Protein AF-A0A6J4MET2-F1 (afdb_monomer_lite)

Sequence (78 aa):
GRDLLKVAEACGVEHPALVGPDSIEILENLSEGRLLDEVYGYRPDWGMLSADAAAELVRLMQASVEPEAPVEGPATVG

Foldseek 3Di:
DVVLCVVCVVVVHRGSLQCAQQNDWDDPDPVDIDGSCVVVVPDPPPSHDDPVVSVVVNVVSVVPDDDDDDDPDPPDDD

Secondary structure (DSSP, 8-state):
-HHHHHHHHHTT-SSGGG--GGG-EEEEETTEEEEHHHHHTPPTTSSS--HHHHHHHHHHHHHT-PPPPP--PPP---

Organism: NCBI:txid253824

Radius of gyration: 17.78 Å; chains: 1; bounding box: 43×36×40 Å

Structure (mmCIF, N/CA/C/O backbone):
data_AF-A0A6J4MET2-F1
#
_entry.id   AF-A0A6J4MET2-F1
#
loop_
_atom_site.grou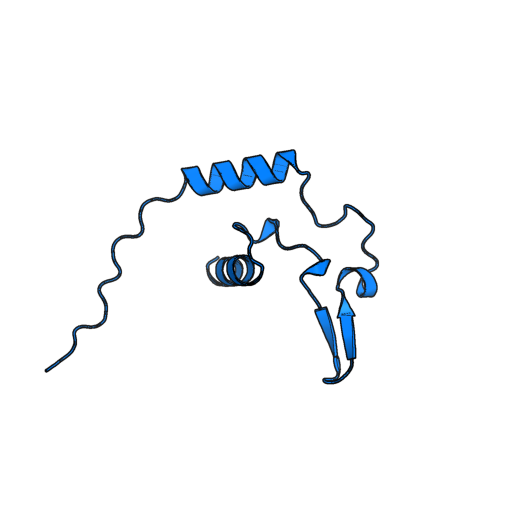p_PDB
_atom_site.id
_atom_site.type_symbol
_atom_site.label_atom_id
_atom_site.label_alt_id
_atom_site.label_comp_id
_atom_site.label_asym_id
_atom_site.label_entity_id
_atom_site.label_seq_id
_atom_site.pdbx_PDB_ins_code
_atom_site.Cartn_x
_atom_site.Cartn_y
_atom_site.Cartn_z
_atom_site.occupancy
_atom_site.B_iso_or_equiv
_atom_site.auth_seq_id
_atom_site.auth_comp_id
_atom_site.auth_asym_id
_atom_site.auth_atom_id
_atom_site.pdbx_PDB_model_num
ATOM 1 N N . GLY A 1 1 ? 12.848 2.976 3.877 1.00 63.28 1 GLY A N 1
ATOM 2 C CA . GLY A 1 1 ? 13.169 2.003 2.819 1.00 63.28 1 GLY A CA 1
ATOM 3 C C . GLY A 1 1 ? 12.568 0.653 3.145 1.00 63.28 1 GLY A C 1
ATOM 4 O O . GLY A 1 1 ? 11.463 0.383 2.707 1.00 63.28 1 GLY A O 1
ATOM 5 N N . ARG A 1 2 ? 13.244 -0.144 3.981 1.00 79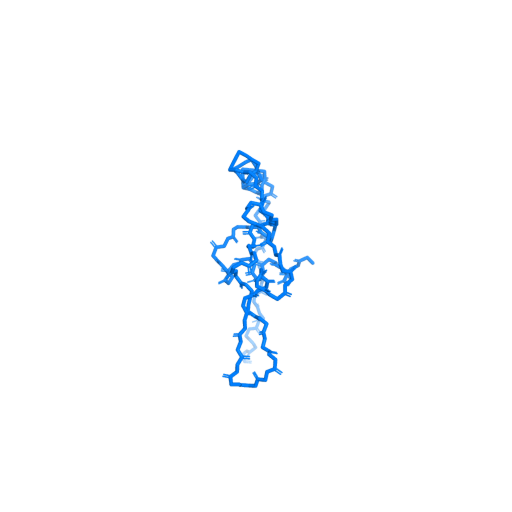.25 2 ARG A N 1
ATOM 6 C CA . ARG A 1 2 ? 12.856 -1.523 4.333 1.00 79.25 2 ARG A CA 1
ATOM 7 C C . ARG A 1 2 ? 11.445 -1.695 4.911 1.00 79.25 2 ARG A C 1
ATOM 9 O O . ARG A 1 2 ? 10.767 -2.644 4.552 1.00 79.25 2 ARG A O 1
ATOM 16 N N . ASP A 1 3 ? 11.001 -0.804 5.797 1.00 87.44 3 ASP A N 1
ATOM 17 C CA . ASP A 1 3 ? 9.707 -0.996 6.474 1.00 87.44 3 ASP A CA 1
ATOM 18 C C . ASP A 1 3 ? 8.519 -0.866 5.514 1.00 87.44 3 ASP A C 1
ATOM 20 O O . ASP A 1 3 ? 7.543 -1.589 5.651 1.00 87.44 3 ASP A O 1
ATOM 24 N N . LEU A 1 4 ? 8.638 -0.027 4.481 1.00 86.50 4 LEU A N 1
ATOM 25 C CA . LEU A 1 4 ? 7.621 0.078 3.434 1.00 86.50 4 LEU A CA 1
ATOM 26 C C . LEU A 1 4 ? 7.594 -1.158 2.529 1.00 86.50 4 LEU A C 1
ATOM 28 O O . LEU A 1 4 ? 6.525 -1.536 2.070 1.00 86.50 4 LEU A O 1
ATOM 32 N N . LEU A 1 5 ? 8.741 -1.807 2.299 1.00 87.44 5 LEU A N 1
ATOM 33 C CA . LEU A 1 5 ? 8.793 -3.045 1.517 1.00 87.44 5 LEU A CA 1
ATOM 34 C C . LEU A 1 5 ? 8.038 -4.178 2.223 1.00 87.44 5 LEU A C 1
ATOM 36 O O . LEU A 1 5 ? 7.255 -4.873 1.596 1.00 87.44 5 LEU A O 1
ATOM 40 N N . LYS A 1 6 ? 8.170 -4.278 3.549 1.00 88.31 6 LYS A N 1
ATOM 41 C CA . LYS A 1 6 ? 7.385 -5.231 4.350 1.00 88.31 6 LYS A CA 1
ATOM 42 C C . LYS A 1 6 ? 5.882 -4.969 4.282 1.00 88.31 6 LYS A C 1
ATOM 44 O O . LYS A 1 6 ? 5.094 -5.905 4.309 1.00 88.31 6 LYS A O 1
ATOM 49 N N . VAL A 1 7 ? 5.478 -3.698 4.223 1.00 89.00 7 VAL A N 1
ATOM 50 C CA . VAL A 1 7 ? 4.068 -3.333 4.018 1.00 89.00 7 VAL A CA 1
ATOM 51 C C . VAL A 1 7 ? 3.607 -3.778 2.632 1.00 89.00 7 VAL A C 1
ATOM 53 O O . VAL A 1 7 ? 2.551 -4.387 2.523 1.00 89.00 7 VAL A O 1
ATOM 56 N N . ALA A 1 8 ? 4.413 -3.545 1.593 1.00 89.69 8 ALA A N 1
ATOM 57 C CA . ALA A 1 8 ? 4.117 -3.999 0.236 1.00 89.69 8 ALA A CA 1
ATOM 58 C C . ALA A 1 8 ? 3.926 -5.529 0.182 1.00 89.69 8 ALA A C 1
ATOM 60 O O . ALA A 1 8 ? 2.900 -6.001 -0.301 1.00 89.69 8 ALA A O 1
ATOM 61 N N . GLU A 1 9 ? 4.844 -6.289 0.789 1.00 88.31 9 GLU A N 1
ATOM 62 C CA . GLU A 1 9 ? 4.753 -7.750 0.927 1.00 88.31 9 GLU A CA 1
ATOM 63 C C . GLU A 1 9 ? 3.476 -8.186 1.659 1.00 88.31 9 GLU A C 1
ATOM 65 O O . GLU A 1 9 ? 2.780 -9.091 1.200 1.00 88.31 9 GLU A O 1
ATOM 70 N N . ALA A 1 10 ? 3.131 -7.527 2.772 1.00 92.00 10 ALA A N 1
ATOM 71 C CA . ALA A 1 10 ? 1.915 -7.820 3.533 1.00 92.00 10 ALA A CA 1
ATOM 72 C C . ALA A 1 10 ? 0.632 -7.524 2.736 1.00 92.00 10 ALA A C 1
ATOM 74 O O . ALA A 1 10 ? -0.369 -8.221 2.904 1.00 92.00 10 ALA A O 1
ATOM 75 N N . CYS A 1 11 ? 0.674 -6.528 1.851 1.00 90.56 11 CYS A N 1
ATOM 76 C CA . CYS A 1 11 ? -0.396 -6.207 0.907 1.00 90.56 11 CYS A CA 1
ATOM 77 C C . CYS A 1 11 ? -0.362 -7.074 -0.369 1.00 90.56 11 CYS A C 1
ATOM 79 O O . CYS A 1 11 ? -1.241 -6.934 -1.215 1.00 90.56 11 CYS A O 1
ATOM 81 N N . GLY A 1 12 ? 0.625 -7.964 -0.529 1.00 89.94 12 GLY A N 1
ATOM 82 C CA . GLY A 1 12 ? 0.763 -8.835 -1.700 1.00 89.94 12 GLY A CA 1
ATOM 83 C C . GLY A 1 12 ? 1.230 -8.123 -2.974 1.00 89.94 12 GLY A C 1
ATOM 84 O O . GLY A 1 12 ? 0.958 -8.609 -4.072 1.00 89.94 12 GLY A O 1
ATOM 85 N N . VAL A 1 13 ? 1.908 -6.978 -2.848 1.00 90.06 13 VAL A N 1
ATOM 86 C CA . VAL A 1 13 ? 2.411 -6.187 -3.980 1.00 90.06 13 VAL A CA 1
ATOM 87 C C . VAL A 1 13 ? 3.933 -6.036 -3.936 1.00 90.06 13 VAL A C 1
ATOM 89 O O . VAL A 1 13 ? 4.538 -5.887 -2.882 1.00 90.06 13 VAL A O 1
ATOM 92 N N . GLU A 1 14 ? 4.563 -6.022 -5.110 1.00 87.56 14 GLU A N 1
ATOM 93 C CA . GLU A 1 14 ? 6.031 -5.988 -5.262 1.00 87.56 14 GLU A CA 1
ATOM 94 C C . GLU A 1 14 ? 6.669 -4.645 -4.867 1.00 87.56 14 GLU A C 1
ATOM 96 O O . GLU A 1 14 ? 7.876 -4.553 -4.648 1.00 87.56 14 GLU A O 1
ATOM 101 N N . HIS A 1 15 ? 5.880 -3.566 -4.827 1.00 87.94 15 HIS A N 1
ATOM 102 C CA . HIS A 1 15 ? 6.396 -2.228 -4.567 1.00 87.94 15 HIS A CA 1
ATOM 103 C C . HIS A 1 15 ? 5.420 -1.395 -3.723 1.00 87.94 15 HIS A C 1
ATOM 105 O O . HIS A 1 15 ? 4.224 -1.394 -4.012 1.00 87.94 15 HIS A O 1
ATOM 111 N N . PRO A 1 16 ? 5.900 -0.597 -2.747 1.00 88.38 16 PRO A N 1
ATOM 112 C CA . PRO A 1 16 ? 5.037 0.222 -1.889 1.00 88.38 16 PRO A CA 1
ATOM 113 C C . PRO A 1 16 ? 4.137 1.206 -2.646 1.00 88.38 16 PRO A C 1
ATOM 115 O O . PRO A 1 16 ? 3.036 1.502 -2.209 1.00 88.38 16 PRO A O 1
ATOM 118 N N . ALA A 1 17 ? 4.588 1.698 -3.803 1.00 88.75 17 ALA A N 1
ATOM 119 C CA . ALA A 1 17 ? 3.789 2.581 -4.664 1.00 88.75 17 ALA A CA 1
ATOM 120 C C . ALA A 1 17 ? 2.589 1.888 -5.342 1.00 88.75 17 ALA A C 1
ATOM 122 O O . ALA A 1 17 ? 1.825 2.556 -6.029 1.00 88.75 17 ALA A O 1
ATOM 123 N N . LEU A 1 18 ? 2.453 0.567 -5.194 1.00 90.31 18 LEU A N 1
ATOM 124 C CA . LEU A 1 18 ? 1.308 -0.210 -5.671 1.00 90.31 18 LEU A CA 1
ATOM 125 C C . LEU A 1 18 ? 0.292 -0.499 -4.557 1.00 90.31 18 LEU A C 1
ATOM 127 O O . LEU A 1 18 ? -0.725 -1.129 -4.826 1.00 90.31 18 LEU A O 1
ATOM 131 N N . VAL A 1 19 ? 0.556 -0.061 -3.320 1.00 90.88 19 VAL A N 1
ATOM 132 C CA . VAL A 1 19 ? -0.408 -0.160 -2.220 1.00 90.88 19 VAL A CA 1
ATOM 133 C C . VAL A 1 19 ? -1.500 0.880 -2.446 1.00 90.88 19 VAL A C 1
ATOM 135 O O . VAL A 1 19 ? -1.233 2.084 -2.415 1.00 90.88 19 VAL A O 1
ATOM 138 N N . GLY A 1 20 ? -2.718 0.402 -2.692 1.00 89.56 20 GLY A N 1
ATOM 139 C CA . GLY A 1 20 ? -3.876 1.246 -2.953 1.00 89.56 20 GLY A CA 1
ATOM 140 C C . GLY A 1 20 ? -4.538 1.789 -1.685 1.00 89.56 20 GLY A C 1
ATOM 141 O O . GLY A 1 20 ? -4.309 1.278 -0.585 1.00 89.56 20 GLY A O 1
ATOM 142 N N . PRO A 1 21 ? -5.379 2.831 -1.815 1.00 88.62 21 PRO A N 1
ATOM 143 C CA . PRO A 1 21 ? -6.136 3.383 -0.690 1.00 88.62 21 PRO A CA 1
ATOM 144 C C . PRO A 1 21 ? -7.148 2.386 -0.096 1.00 88.62 21 PRO A C 1
ATOM 146 O O . PRO A 1 21 ? -7.464 2.471 1.086 1.00 88.62 21 PRO A O 1
ATOM 149 N N . ASP A 1 22 ? -7.590 1.402 -0.876 1.00 87.62 22 ASP A N 1
ATOM 150 C CA . ASP A 1 22 ? -8.431 0.274 -0.453 1.00 87.62 22 ASP A CA 1
ATOM 151 C C . ASP A 1 22 ? -7.698 -0.742 0.442 1.00 87.62 22 ASP A C 1
ATOM 153 O O . ASP A 1 22 ? -8.324 -1.552 1.121 1.00 87.62 22 ASP A O 1
ATOM 157 N N . SER A 1 23 ? -6.366 -0.683 0.476 1.00 89.62 23 SER A N 1
ATOM 158 C CA . SER A 1 23 ? -5.521 -1.523 1.329 1.00 89.62 23 SER A CA 1
ATOM 159 C C . SER A 1 23 ? -5.321 -0.931 2.731 1.00 89.62 23 SER A C 1
ATOM 161 O O . SER A 1 23 ? -4.615 -1.523 3.550 1.00 89.62 23 SER A O 1
ATOM 163 N N . ILE A 1 24 ? -5.892 0.250 3.010 1.00 90.62 24 ILE A N 1
ATOM 164 C CA . ILE A 1 24 ? -5.699 0.994 4.259 1.00 90.62 24 ILE A CA 1
ATOM 165 C C . ILE A 1 24 ? -7.052 1.268 4.913 1.00 90.62 24 ILE A C 1
ATOM 167 O O . ILE A 1 24 ? -7.870 2.032 4.403 1.00 90.62 24 ILE A O 1
ATOM 171 N N . GLU A 1 25 ? -7.241 0.701 6.101 1.00 92.25 25 GLU A N 1
ATOM 172 C CA . GLU A 1 25 ? -8.374 0.995 6.973 1.00 92.25 25 GLU A CA 1
ATOM 173 C C . GLU A 1 25 ? -7.938 1.929 8.111 1.00 92.25 25 GLU A C 1
ATOM 175 O O . GLU A 1 25 ? -6.950 1.686 8.811 1.00 92.25 25 GLU A O 1
ATOM 180 N N . ILE A 1 26 ? -8.677 3.020 8.291 1.00 92.62 26 ILE A N 1
ATOM 181 C CA . ILE A 1 26 ? -8.516 3.981 9.376 1.00 92.62 26 ILE A CA 1
ATOM 182 C C . ILE A 1 26 ? -9.471 3.600 10.502 1.00 92.62 26 ILE A C 1
ATOM 184 O O . ILE A 1 26 ? -10.691 3.636 10.342 1.00 92.62 26 ILE A O 1
ATOM 188 N N . LEU A 1 27 ? -8.904 3.269 11.659 1.00 93.12 27 LEU A N 1
ATOM 189 C CA . LEU A 1 27 ? -9.661 2.953 12.865 1.00 93.12 27 LEU A CA 1
ATOM 190 C C . LEU A 1 27 ? -9.866 4.228 13.688 1.00 93.12 27 LEU A C 1
ATOM 192 O O . LEU A 1 27 ? -8.901 4.791 14.210 1.00 93.12 27 LEU A O 1
ATOM 196 N N . GLU A 1 28 ? -11.112 4.688 13.818 1.00 83.44 28 GLU A N 1
ATOM 197 C CA . GLU A 1 28 ? -11.439 5.824 14.698 1.00 83.44 28 GLU A CA 1
ATOM 198 C C . GLU A 1 28 ? -11.549 5.390 16.163 1.00 83.44 28 GLU A C 1
ATOM 200 O O . GLU A 1 28 ? -11.182 6.130 17.078 1.00 83.44 28 GLU A O 1
ATOM 205 N N . ASN A 1 29 ? -12.014 4.163 16.394 1.00 84.31 29 ASN A N 1
ATOM 206 C CA . ASN A 1 29 ? -12.000 3.495 17.688 1.00 84.31 29 ASN A CA 1
ATOM 207 C C . ASN A 1 29 ? -11.731 1.987 17.481 1.00 84.31 29 ASN A C 1
ATOM 209 O O . ASN A 1 29 ? -11.657 1.510 16.354 1.00 84.31 29 ASN A O 1
ATOM 213 N N . LEU A 1 30 ? -11.580 1.203 18.554 1.00 82.81 30 LEU A N 1
ATOM 214 C CA . LEU A 1 30 ? -11.284 -0.242 18.450 1.00 82.81 30 LEU A CA 1
ATOM 215 C C . LEU A 1 30 ? -12.449 -1.099 17.909 1.00 82.81 30 LEU A C 1
ATOM 217 O O . LEU A 1 30 ? -12.353 -2.322 17.893 1.00 82.81 30 LEU A O 1
ATOM 221 N N . SER A 1 31 ? -13.576 -0.484 17.560 1.00 83.75 31 SER A N 1
ATOM 222 C CA . SER A 1 31 ? -14.820 -1.135 17.131 1.00 83.75 31 SER A CA 1
ATOM 223 C C . SER A 1 31 ? -15.318 -0.653 15.763 1.00 83.75 31 SER A C 1
ATOM 225 O O . SER A 1 31 ? -16.225 -1.272 15.215 1.00 83.75 31 SER A O 1
ATOM 227 N N . GLU A 1 32 ? -14.748 0.422 15.212 1.00 88.44 32 GLU A N 1
ATOM 228 C CA . GLU A 1 32 ? -15.205 1.072 13.983 1.00 88.44 32 GLU A CA 1
ATOM 229 C C . GLU A 1 32 ? -14.011 1.478 13.113 1.00 88.44 32 GLU A C 1
ATOM 231 O O . GLU A 1 32 ? -13.122 2.222 13.548 1.00 88.44 32 GLU A O 1
ATOM 236 N N . GLY A 1 33 ? -14.025 0.995 11.871 1.00 91.25 33 GLY A N 1
ATOM 237 C CA . GLY A 1 33 ? -13.051 1.302 10.834 1.00 91.25 33 GLY A CA 1
ATOM 238 C C . GLY A 1 33 ? -13.726 1.790 9.557 1.00 91.25 33 GLY A C 1
ATOM 239 O O . GLY A 1 33 ? -14.887 1.467 9.289 1.00 91.25 33 GLY A O 1
ATOM 240 N N . ARG A 1 34 ? -13.011 2.626 8.802 1.00 93.12 34 ARG A N 1
ATOM 241 C CA . ARG A 1 34 ? -13.400 3.098 7.466 1.00 93.12 34 ARG A CA 1
ATOM 242 C C . ARG A 1 34 ? -12.201 3.084 6.542 1.00 93.12 34 ARG A C 1
ATOM 244 O O . ARG A 1 34 ? -11.080 3.324 6.988 1.00 93.12 34 ARG A O 1
ATOM 251 N N . LEU A 1 35 ? -12.424 2.838 5.258 1.00 93.50 35 LEU A N 1
ATOM 252 C CA . LEU A 1 35 ? -11.333 2.836 4.290 1.00 93.50 35 LEU A CA 1
ATOM 253 C C . LEU A 1 35 ? -10.783 4.252 4.068 1.00 93.50 35 LEU A C 1
ATOM 255 O O . LEU A 1 35 ? -11.474 5.261 4.248 1.00 93.50 35 LEU A O 1
ATOM 259 N N . LEU A 1 36 ? -9.503 4.334 3.707 1.00 91.75 36 LEU A N 1
ATOM 260 C CA . LEU A 1 36 ? -8.802 5.601 3.500 1.00 91.75 36 LEU A CA 1
ATOM 261 C C . LEU A 1 36 ? -9.492 6.480 2.446 1.00 91.75 36 LEU A C 1
ATOM 263 O O . LEU A 1 36 ? -9.545 7.705 2.591 1.00 91.75 36 LEU A O 1
ATOM 267 N N . ASP A 1 37 ? -10.013 5.862 1.390 1.00 92.00 37 ASP A N 1
ATOM 268 C CA . ASP A 1 37 ? -10.721 6.544 0.312 1.00 92.00 37 ASP A CA 1
ATOM 269 C C . ASP A 1 37 ? -12.030 7.187 0.780 1.00 92.00 37 ASP A C 1
ATOM 271 O O . ASP A 1 37 ? -12.316 8.321 0.392 1.00 92.00 37 ASP A O 1
ATOM 275 N N . GLU A 1 38 ? -12.774 6.530 1.666 1.00 90.69 38 GLU A N 1
ATOM 276 C CA . GLU A 1 38 ? -13.992 7.061 2.281 1.00 90.69 38 GLU A CA 1
ATOM 277 C C . GLU A 1 38 ? -13.694 8.241 3.208 1.00 90.69 38 GLU A C 1
ATOM 279 O O . GLU A 1 38 ? -14.388 9.261 3.171 1.00 90.69 38 GLU A O 1
ATOM 284 N N . VAL A 1 39 ? -12.649 8.121 4.033 1.00 92.06 39 VAL A N 1
ATOM 285 C CA . VAL A 1 39 ? -12.276 9.152 5.014 1.00 92.06 39 VAL A CA 1
ATOM 286 C C . VAL A 1 39 ? -11.799 10.429 4.322 1.00 92.06 39 VAL A C 1
ATOM 288 O O . VAL A 1 39 ? -12.155 11.531 4.745 1.00 92.06 39 VAL A O 1
ATOM 291 N N . TYR A 1 40 ? -11.008 10.295 3.255 1.00 90.12 40 TYR A N 1
ATOM 292 C CA . TYR A 1 40 ? -10.392 11.433 2.566 1.00 90.12 40 TYR A CA 1
ATOM 293 C C . TYR A 1 40 ? -11.057 11.807 1.234 1.00 90.12 40 TYR A C 1
ATOM 295 O O . TYR A 1 40 ? -10.637 12.774 0.597 1.00 90.12 40 TYR A O 1
ATOM 303 N N . GLY A 1 41 ? -12.099 11.088 0.814 1.00 89.38 41 GLY A N 1
ATOM 304 C CA . GLY A 1 41 ? -12.850 11.373 -0.409 1.00 89.38 41 GLY A CA 1
ATOM 305 C C . GLY A 1 41 ? -12.055 11.120 -1.691 1.00 89.38 41 GLY A C 1
ATOM 306 O O . GLY A 1 41 ? -12.155 11.908 -2.638 1.00 89.38 41 GLY A O 1
ATOM 307 N N . TYR A 1 42 ? -11.248 10.055 -1.730 1.00 89.50 42 TYR A N 1
ATOM 308 C CA . TYR A 1 42 ? -10.548 9.674 -2.958 1.00 89.50 42 TYR A CA 1
ATOM 309 C C . TYR A 1 42 ? -11.568 9.304 -4.032 1.00 89.50 42 TYR A C 1
ATOM 311 O O . TYR A 1 42 ? -12.544 8.595 -3.794 1.00 89.50 42 TYR A O 1
ATOM 319 N N . ARG A 1 43 ? -11.341 9.806 -5.244 1.00 87.44 43 ARG A N 1
ATOM 320 C CA . ARG A 1 43 ? -12.135 9.405 -6.404 1.00 87.44 43 ARG A CA 1
ATOM 321 C C . ARG A 1 43 ? -11.585 8.100 -6.982 1.00 87.44 43 ARG A C 1
ATOM 323 O O . ARG A 1 43 ? -10.398 7.825 -6.803 1.00 87.44 43 ARG A O 1
ATOM 330 N N . PRO A 1 44 ? -12.405 7.348 -7.740 1.00 82.31 44 PRO A N 1
ATOM 331 C CA . PRO A 1 44 ? -11.896 6.263 -8.566 1.00 82.31 44 PRO A CA 1
ATOM 332 C C . PRO A 1 44 ? -10.698 6.742 -9.391 1.00 82.31 44 PRO A C 1
ATOM 334 O O . PRO A 1 44 ? -10.703 7.870 -9.894 1.00 82.31 44 PRO A O 1
ATOM 337 N N . ASP A 1 45 ? -9.678 5.892 -9.475 1.00 79.81 45 ASP A N 1
ATOM 338 C CA . ASP A 1 45 ? -8.413 6.127 -10.183 1.00 79.81 45 ASP A CA 1
ATOM 339 C C . ASP A 1 45 ? -7.457 7.143 -9.525 1.00 79.81 45 ASP A C 1
ATOM 341 O O . ASP A 1 45 ? -6.419 7.483 -10.094 1.00 79.81 45 ASP A O 1
ATOM 345 N N . TRP A 1 46 ? -7.755 7.629 -8.316 1.00 86.25 46 TRP A N 1
ATOM 346 C CA . TRP A 1 46 ? -6.779 8.369 -7.510 1.00 86.25 46 TRP A CA 1
ATOM 347 C C . TRP A 1 46 ? -5.898 7.421 -6.699 1.00 86.25 46 TRP A C 1
ATOM 349 O O . TRP A 1 46 ? -6.342 6.375 -6.241 1.00 86.25 46 TRP A O 1
ATOM 359 N N . GLY A 1 47 ? -4.640 7.813 -6.480 1.00 79.75 47 GLY A N 1
ATOM 360 C CA . GLY A 1 47 ? -3.720 7.074 -5.609 1.00 79.75 47 GLY A CA 1
ATOM 361 C C . GLY A 1 47 ? -3.156 5.779 -6.201 1.00 79.75 47 GLY A C 1
ATOM 362 O O . GLY A 1 47 ? -2.365 5.131 -5.529 1.00 79.75 47 GLY A O 1
ATOM 363 N N . MET A 1 48 ? -3.500 5.436 -7.447 1.00 85.44 48 MET A N 1
ATOM 364 C CA . MET A 1 48 ? -2.962 4.279 -8.164 1.00 85.44 48 MET A CA 1
ATOM 365 C C . MET A 1 48 ? -2.207 4.702 -9.422 1.00 85.44 48 MET A C 1
ATOM 367 O O . MET A 1 48 ? -2.561 5.670 -10.098 1.00 85.44 48 MET A O 1
ATOM 371 N N . LEU A 1 49 ? -1.157 3.951 -9.751 1.00 86.06 49 LEU A N 1
ATOM 372 C CA . LEU A 1 49 ? -0.505 4.042 -11.054 1.00 86.06 49 LEU A CA 1
ATOM 373 C C . LEU A 1 49 ? -1.438 3.505 -12.145 1.00 86.06 49 LEU A C 1
ATOM 375 O O . LEU A 1 49 ? -2.243 2.606 -11.903 1.00 86.06 49 LEU A O 1
ATOM 379 N N . SER A 1 50 ? -1.289 4.013 -13.372 1.00 88.81 50 SER A N 1
ATOM 380 C CA . SER A 1 50 ? -1.898 3.351 -14.527 1.00 88.81 50 SER A CA 1
ATOM 381 C C . SER A 1 50 ? -1.338 1.933 -14.676 1.00 88.81 50 SER A C 1
ATOM 383 O O . SER A 1 50 ? -0.211 1.657 -14.258 1.00 88.81 50 SER A O 1
ATOM 385 N N . ALA A 1 51 ? -2.099 1.042 -15.314 1.00 89.19 51 ALA A N 1
ATOM 386 C CA . ALA A 1 51 ? -1.676 -0.344 -15.525 1.00 89.19 51 ALA A CA 1
ATOM 387 C C . ALA A 1 51 ? -0.305 -0.439 -16.225 1.00 89.19 51 A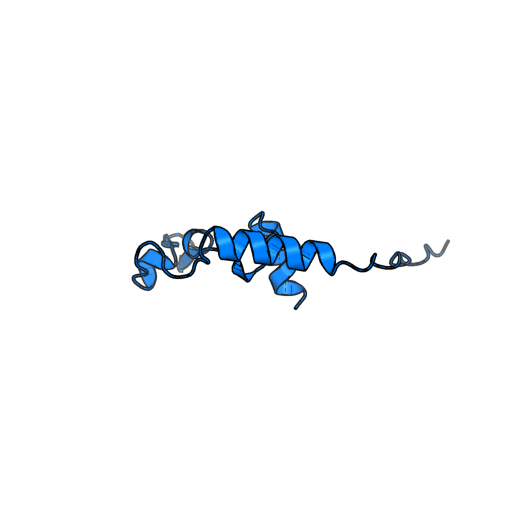LA A C 1
ATOM 389 O O . ALA A 1 51 ? 0.551 -1.211 -15.797 1.00 89.19 51 ALA A O 1
ATOM 390 N N . ASP A 1 52 ? -0.067 0.402 -17.23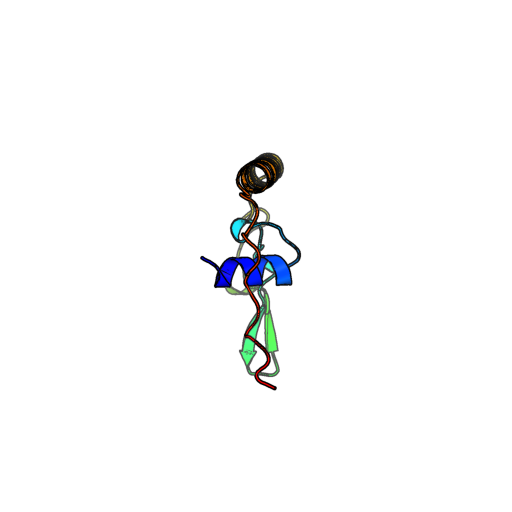6 1.00 92.12 52 ASP A N 1
ATOM 391 C CA . ASP A 1 52 ? 1.204 0.435 -17.970 1.00 92.12 52 ASP A CA 1
ATOM 392 C C . ASP A 1 52 ? 2.370 0.900 -17.085 1.00 92.12 52 ASP A C 1
ATOM 394 O O . ASP A 1 52 ? 3.451 0.314 -17.111 1.00 92.12 52 ASP A O 1
ATOM 398 N N . ALA A 1 53 ? 2.151 1.930 -16.259 1.00 90.19 53 ALA A N 1
ATOM 399 C CA . ALA A 1 53 ? 3.177 2.440 -15.352 1.00 90.19 53 ALA A CA 1
ATOM 400 C C . ALA A 1 53 ? 3.481 1.452 -14.215 1.00 90.19 53 ALA A C 1
ATOM 402 O O . ALA A 1 53 ? 4.639 1.304 -13.825 1.00 90.19 53 ALA A O 1
ATOM 403 N N . ALA A 1 54 ? 2.465 0.752 -13.705 1.00 90.38 54 ALA A N 1
ATOM 404 C CA . ALA A 1 54 ? 2.637 -0.301 -12.710 1.00 90.38 54 ALA A CA 1
ATOM 405 C C . ALA A 1 54 ? 3.444 -1.481 -13.275 1.00 90.38 54 ALA A C 1
ATOM 407 O O . ALA A 1 54 ? 4.374 -1.958 -12.624 1.00 90.38 54 ALA A O 1
ATOM 408 N N . ALA A 1 55 ? 3.137 -1.913 -14.502 1.00 90.38 55 ALA A N 1
A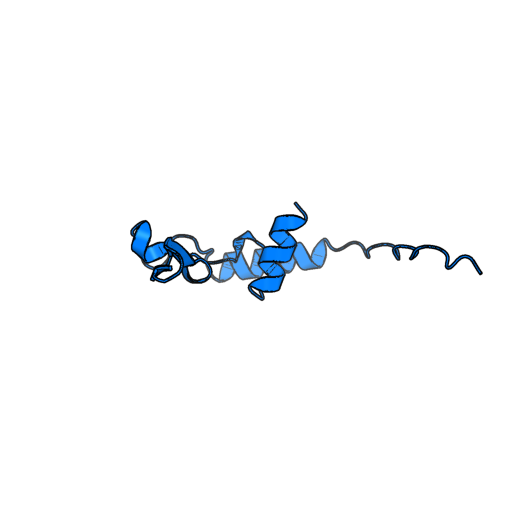TOM 409 C CA . ALA A 1 55 ? 3.870 -2.983 -15.172 1.00 90.38 55 ALA A CA 1
ATOM 410 C C . ALA A 1 55 ? 5.347 -2.617 -15.398 1.00 90.38 55 ALA A C 1
ATOM 412 O O . ALA A 1 55 ? 6.234 -3.431 -15.127 1.00 90.38 55 ALA A O 1
ATOM 413 N N . GLU A 1 56 ? 5.624 -1.385 -15.835 1.00 92.88 56 GLU A N 1
ATOM 414 C CA . GLU A 1 56 ? 7.001 -0.916 -16.021 1.00 92.88 56 GLU A CA 1
ATOM 415 C C . GLU A 1 56 ? 7.756 -0.810 -14.690 1.00 92.88 56 GLU A C 1
ATOM 417 O O . GLU A 1 56 ? 8.916 -1.210 -14.598 1.00 92.88 56 GLU A O 1
ATOM 422 N N . LEU A 1 57 ? 7.094 -0.346 -13.627 1.00 90.12 57 LEU A N 1
ATOM 423 C CA . LEU A 1 57 ? 7.689 -0.286 -12.294 1.00 90.12 57 LEU A CA 1
ATOM 424 C C . LEU A 1 57 ? 8.112 -1.675 -11.794 1.00 90.12 57 LEU A C 1
ATOM 426 O O . LEU A 1 57 ? 9.238 -1.838 -11.322 1.00 90.12 57 LEU A O 1
ATOM 430 N N . VAL A 1 58 ? 7.241 -2.679 -11.931 1.00 89.19 58 VAL A N 1
ATOM 431 C CA . VAL A 1 58 ? 7.554 -4.065 -11.545 1.00 89.19 58 VAL A CA 1
ATOM 432 C C . VAL A 1 58 ? 8.752 -4.589 -12.338 1.00 89.19 58 VAL A C 1
ATOM 434 O O . VAL A 1 58 ? 9.681 -5.154 -11.759 1.00 89.19 58 VAL A O 1
ATOM 437 N N . ARG A 1 59 ? 8.784 -4.340 -13.651 1.00 90.56 59 ARG A N 1
ATOM 438 C CA . ARG A 1 59 ? 9.906 -4.730 -14.513 1.00 90.56 59 ARG A CA 1
ATOM 439 C C . ARG A 1 59 ? 11.229 -4.094 -14.063 1.00 90.56 59 ARG A C 1
ATOM 441 O O . ARG A 1 59 ? 12.249 -4.781 -14.021 1.00 90.56 59 ARG A O 1
ATOM 448 N N . LEU A 1 60 ? 11.228 -2.801 -13.729 1.00 89.31 60 LEU A N 1
ATOM 449 C CA . LEU A 1 60 ? 12.426 -2.086 -13.268 1.00 89.31 60 LEU A CA 1
ATOM 450 C C . LEU A 1 60 ? 12.936 -2.618 -11.923 1.00 89.31 60 LEU A C 1
ATOM 452 O O . LEU A 1 60 ? 14.147 -2.766 -11.740 1.00 89.31 60 LEU A O 1
ATOM 456 N N . MET A 1 61 ? 12.025 -2.945 -11.005 1.00 82.81 61 MET A N 1
ATOM 457 C CA . MET A 1 61 ? 12.374 -3.530 -9.710 1.00 82.81 61 MET A CA 1
ATOM 458 C C . MET A 1 61 ? 13.028 -4.905 -9.879 1.00 82.81 61 MET A C 1
ATOM 460 O O . MET A 1 61 ? 14.096 -5.136 -9.319 1.00 82.81 61 MET A O 1
ATOM 464 N N . GLN A 1 62 ? 12.466 -5.773 -10.726 1.00 82.69 62 GLN A N 1
ATOM 465 C CA . GLN A 1 62 ? 13.032 -7.097 -11.024 1.00 82.69 62 GLN A CA 1
ATOM 466 C C . GLN A 1 62 ? 14.425 -7.028 -11.664 1.00 82.69 62 GLN A C 1
ATOM 468 O O . GLN A 1 62 ? 15.269 -7.881 -11.404 1.00 82.69 62 GLN A O 1
ATOM 473 N N . ALA A 1 63 ? 14.689 -6.006 -12.482 1.00 79.69 63 ALA A N 1
ATOM 474 C CA . ALA A 1 63 ? 15.992 -5.805 -13.114 1.00 79.69 63 ALA A CA 1
ATOM 475 C C . ALA A 1 63 ? 17.080 -5.300 -12.146 1.00 79.69 63 ALA A C 1
ATOM 477 O O . ALA A 1 63 ? 18.262 -5.381 -12.474 1.00 79.69 63 ALA A O 1
ATOM 478 N N . SER A 1 64 ? 16.691 -4.774 -10.979 1.00 66.56 64 SER A N 1
ATOM 479 C CA . SER A 1 64 ? 17.591 -4.100 -10.030 1.00 66.56 64 SER A CA 1
ATOM 480 C C . SER A 1 64 ? 17.937 -4.943 -8.796 1.00 66.56 64 SER A C 1
ATOM 482 O O . SER A 1 64 ? 18.695 -4.481 -7.944 1.00 66.56 64 SER A O 1
ATOM 484 N N . VAL A 1 65 ? 17.398 -6.162 -8.674 1.00 63.12 65 VAL A N 1
ATOM 485 C CA . VAL A 1 65 ? 17.734 -7.074 -7.571 1.00 63.12 65 VAL A CA 1
ATOM 486 C C . VAL A 1 65 ? 19.135 -7.643 -7.805 1.00 63.12 65 VAL A C 1
ATOM 488 O O . VAL A 1 65 ? 19.310 -8.645 -8.497 1.00 63.12 65 VAL A O 1
ATOM 491 N N . GLU A 1 66 ? 20.152 -7.009 -7.220 1.00 60.34 66 GLU A N 1
ATOM 492 C CA . GLU A 1 66 ? 21.405 -7.712 -6.945 1.00 60.34 66 GLU A CA 1
ATOM 493 C C . GLU A 1 66 ? 21.123 -8.807 -5.902 1.00 60.34 66 GLU A C 1
ATOM 495 O O . GLU A 1 66 ? 20.385 -8.555 -4.945 1.00 60.34 66 GLU A O 1
ATOM 500 N N . PRO A 1 67 ? 21.655 -10.032 -6.070 1.00 57.22 67 PRO A N 1
ATOM 501 C CA . PRO A 1 67 ? 21.406 -11.112 -5.126 1.00 57.22 67 PRO A CA 1
ATOM 502 C C . PRO A 1 67 ? 21.905 -10.701 -3.739 1.00 57.22 67 PRO A C 1
ATOM 504 O O . PRO A 1 67 ? 23.091 -10.420 -3.556 1.00 57.22 67 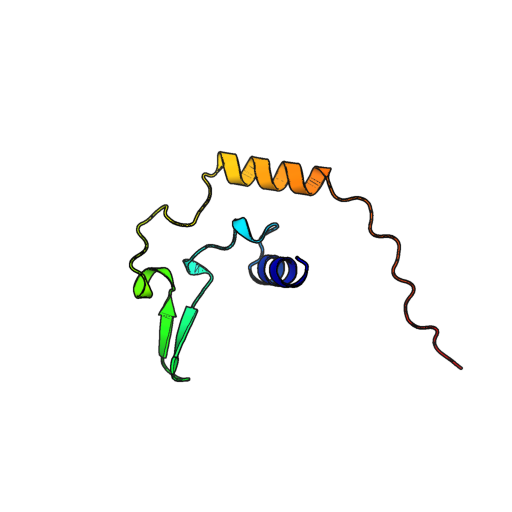PRO A O 1
ATOM 507 N N . GLU A 1 68 ? 20.993 -10.657 -2.765 1.00 55.78 68 GLU A N 1
ATOM 508 C CA . GLU A 1 68 ? 21.333 -10.423 -1.364 1.00 55.78 68 GLU A CA 1
ATOM 509 C C . GLU A 1 68 ? 22.355 -11.486 -0.939 1.00 55.78 68 GLU A C 1
ATOM 511 O O . GLU A 1 68 ? 22.089 -12.690 -1.004 1.00 55.78 68 GLU A O 1
ATOM 516 N N . ALA A 1 69 ? 23.564 -11.047 -0.570 1.00 57.16 69 ALA A N 1
ATOM 517 C CA . ALA A 1 69 ? 24.574 -11.944 -0.032 1.00 57.16 69 ALA A CA 1
ATOM 518 C C . ALA A 1 69 ? 23.975 -12.667 1.186 1.00 57.16 69 ALA A C 1
ATOM 520 O O . ALA A 1 69 ? 23.308 -12.010 1.989 1.00 57.16 69 ALA A O 1
ATOM 521 N N . PRO A 1 70 ? 24.193 -13.987 1.347 1.00 60.34 70 PRO A N 1
ATOM 522 C CA . PRO A 1 70 ? 23.602 -14.730 2.447 1.00 60.34 70 PRO A CA 1
ATOM 523 C C . PRO A 1 70 ? 23.933 -14.037 3.767 1.00 60.34 70 PRO A C 1
ATOM 525 O O . PRO A 1 70 ? 25.104 -13.892 4.120 1.00 60.34 70 PRO A O 1
ATOM 528 N N . VAL A 1 71 ? 22.906 -13.592 4.487 1.00 61.97 71 VAL A N 1
ATOM 529 C CA . VAL A 1 71 ? 23.076 -13.119 5.856 1.00 61.97 71 VAL A CA 1
ATOM 530 C C . VAL A 1 71 ? 23.519 -14.320 6.694 1.00 61.97 71 VAL A C 1
ATOM 532 O O . VAL A 1 71 ? 22.739 -15.242 6.930 1.00 61.97 71 VAL A O 1
ATOM 535 N N . GLU A 1 72 ? 24.797 -14.365 7.090 1.00 65.00 72 GLU A N 1
ATOM 536 C CA . GLU A 1 72 ? 25.279 -15.374 8.037 1.00 65.00 72 GLU A CA 1
ATOM 537 C C . GLU A 1 72 ? 24.444 -15.267 9.319 1.00 65.00 72 GLU A C 1
ATOM 539 O O . GLU A 1 72 ? 24.470 -14.258 10.028 1.00 65.00 72 GLU A O 1
ATOM 544 N N . GLY A 1 73 ? 23.651 -16.307 9.588 1.00 66.44 73 GLY A N 1
ATOM 545 C CA . GLY A 1 73 ? 22.892 -16.428 10.827 1.00 66.44 73 GLY A CA 1
ATOM 546 C C . GLY A 1 73 ? 23.831 -16.473 12.038 1.00 66.44 73 GLY A C 1
ATOM 547 O O . GLY A 1 73 ? 24.990 -16.873 11.904 1.00 66.44 73 GLY A O 1
ATOM 548 N N . PRO A 1 74 ? 23.363 -16.067 13.233 1.00 62.47 74 PRO A N 1
ATOM 549 C CA . PRO A 1 74 ? 24.217 -16.014 14.411 1.00 62.47 74 PRO A CA 1
ATOM 550 C C . PRO A 1 74 ? 24.813 -17.396 14.692 1.00 62.47 74 PRO A C 1
ATOM 552 O O . PRO A 1 74 ? 24.088 -18.390 14.782 1.00 62.47 74 PRO A O 1
ATOM 555 N N . ALA A 1 75 ? 26.141 -17.442 14.830 1.00 61.06 75 ALA A N 1
ATOM 556 C CA . ALA A 1 75 ? 26.874 -18.638 15.210 1.00 61.06 75 ALA A CA 1
ATOM 557 C C . ALA A 1 75 ? 26.228 -19.245 16.462 1.00 61.06 75 ALA A C 1
ATOM 559 O O . ALA A 1 75 ? 26.182 -18.619 17.522 1.00 61.06 75 ALA A O 1
ATOM 560 N N . THR A 1 76 ? 25.695 -20.459 16.329 1.00 55.31 76 THR A N 1
ATOM 561 C CA . THR A 1 76 ? 25.233 -21.226 17.485 1.00 55.31 76 THR A CA 1
ATOM 562 C C . THR A 1 76 ? 26.470 -21.560 18.313 1.00 55.31 76 THR A C 1
ATOM 564 O O . THR A 1 76 ? 27.294 -22.373 17.901 1.00 55.31 76 THR A O 1
ATOM 567 N N . VAL A 1 77 ? 26.640 -20.873 19.443 1.00 55.75 77 VAL A N 1
ATOM 568 C CA . VAL A 1 77 ? 27.661 -21.207 20.440 1.00 55.75 77 VAL A CA 1
ATOM 569 C C . VAL A 1 77 ? 27.215 -22.502 21.117 1.00 55.75 77 VAL A C 1
ATOM 571 O O . VAL A 1 77 ? 26.121 -22.554 21.680 1.00 55.75 77 VAL A O 1
ATOM 574 N N . GLY A 1 78 ? 28.032 -23.547 20.968 1.00 56.50 78 GLY A N 1
ATOM 575 C CA . GLY A 1 78 ? 27.885 -24.831 21.659 1.00 56.50 78 GLY A CA 1
ATOM 576 C C . GLY A 1 78 ? 28.440 -24.824 23.075 1.00 56.50 78 GLY A C 1
ATOM 577 O O . GLY A 1 78 ? 29.080 -23.822 23.467 1.00 56.50 78 GLY A O 1
#

pLDDT: mean 82.64, std 11.8, range [55.31, 93.5]